Protein AF-A0A444U0P4-F1 (afdb_monomer)

Radius of gyration: 16.29 Å; Cα contacts (8 Å, |Δi|>4): 107; chains: 1; bounding box: 37×32×51 Å

Organism: Acipenser ruthenus (NCBI:txid7906)

Mean predicted aligned error: 4.59 Å

Nearest PDB structures (foldseek):
  6bk8-assembly1_U  TM=4.353E-01  e=1.413E+00  Saccharomyces cerevisiae S288C
  8i0t-assembly1_I  TM=3.710E-01  e=1.643E+00  Homo sapiens
  3mzk-assembly1_C  TM=4.034E-01  e=5.201E+00  Saccharomyces cerevisiae

Solvent-accessible surface area (backbone atoms only — not comparable to full-atom values): 8551 Å² total; per-residue (Å²): 133,83,76,55,80,61,60,57,47,41,52,53,51,35,58,53,52,71,73,46,58,78,94,45,42,51,64,52,50,47,57,50,45,73,75,41,58,76,92,46,37,48,59,40,53,34,63,52,36,70,87,48,57,69,73,57,38,41,54,37,54,36,57,45,40,72,75,44,56,78,89,47,34,46,58,40,56,31,62,58,34,68,89,47,57,66,70,59,37,43,50,38,59,30,59,56,37,68,86,48,58,69,69,58,42,44,50,38,61,28,60,62,32,62,91,49,58,69,68,57,40,53,49,43,55,50,59,60,36,61,90,50,56,70,67,58,47,51,50,45,55,54,52,51,59,52,72,77,79,121

Secondary structure (DSSP, 8-state):
----TTHHHHHHHHHHHHHS-GGGHHHHHHHHHHHS-HHHHHHHHHHHHTTS-HHHHHHHHHHHHHHS-HHHHHHHHHHTTTTS-HHHHHHHHHHHTTTS-HHHHHHHHHHTTTTS-HHHHHHHHHHHTTTS-HHHHHHHHHHHTGGGG-

Foldseek 3Di:
DPDDPLVVVLVVLLVVLVVDDLVCSLVSLLVVLVVDDLVNNLVSLLVSCVPPDLVSNLVNLLSNLVVDDLVCSLVSLLSSPVPPDLVSNLVSLLVSCVPPDLVSNLVSLLVSCLPPDLVSSLVSLCSSCVVPDPVSSVVSNVVSVVSVPD

Structure (mmCIF, N/CA/C/O backbone):
data_AF-A0A444U0P4-F1
#
_entry.id   AF-A0A444U0P4-F1
#
loop_
_atom_site.group_PDB
_atom_site.id
_atom_site.type_symbol
_atom_site.label_atom_id
_atom_site.label_alt_id
_atom_site.label_comp_id
_atom_site.label_asym_id
_atom_site.label_entity_id
_atom_site.label_seq_id
_atom_site.pdbx_PDB_ins_code
_atom_site.Cartn_x
_atom_site.Cartn_y
_atom_site.Cartn_z
_atom_site.occupancy
_atom_site.B_iso_or_equiv
_atom_site.auth_seq_id
_atom_site.auth_comp_id
_atom_site.auth_asym_id
_atom_site.auth_atom_id
_atom_site.pdbx_PDB_model_num
ATOM 1 N N . MET A 1 1 ? -1.335 15.562 29.363 1.00 46.28 1 MET A N 1
ATOM 2 C CA . MET A 1 1 ? -1.430 15.482 27.903 1.00 46.28 1 MET A CA 1
ATOM 3 C C . MET A 1 1 ? -2.881 15.171 27.650 1.00 46.28 1 MET A C 1
ATOM 5 O O . MET A 1 1 ? -3.372 14.235 28.263 1.00 46.28 1 MET A O 1
ATOM 9 N N . GLU A 1 2 ? -3.590 16.075 26.986 1.00 53.19 2 GLU A N 1
ATOM 10 C CA . GLU A 1 2 ? -4.846 15.706 26.333 1.00 53.19 2 GLU A CA 1
ATOM 11 C C . GLU A 1 2 ? -4.386 15.210 24.965 1.00 53.19 2 GLU A C 1
ATOM 13 O O . GLU A 1 2 ? -3.722 15.975 24.268 1.00 53.19 2 GLU A O 1
ATOM 18 N N . GLU A 1 3 ? -4.591 13.928 24.680 1.00 58.09 3 GLU A N 1
ATOM 19 C CA . GLU A 1 3 ? -4.457 13.394 23.320 1.00 58.09 3 GLU A CA 1
ATOM 20 C C . GLU A 1 3 ? -5.536 14.035 22.453 1.00 58.09 3 GLU A C 1
ATOM 22 O O . GLU A 1 3 ? -6.625 14.380 22.948 1.00 58.09 3 GLU A O 1
ATOM 27 N N . GLU A 1 4 ? -5.208 14.291 21.188 1.00 75.12 4 GLU A N 1
ATOM 28 C CA . GLU A 1 4 ? -6.181 14.895 20.288 1.00 75.12 4 GLU A CA 1
ATOM 29 C C . GLU A 1 4 ? -7.342 13.910 20.050 1.00 75.12 4 GLU A C 1
ATOM 31 O O . GLU A 1 4 ? -7.163 12.694 20.122 1.00 75.12 4 GLU A O 1
ATOM 36 N N . PRO A 1 5 ? -8.577 14.389 19.804 1.00 82.56 5 PRO A N 1
ATOM 37 C CA . PRO A 1 5 ? -9.734 13.504 19.649 1.00 82.56 5 PRO A CA 1
ATOM 38 C C . PRO A 1 5 ? -9.592 12.447 18.544 1.00 82.56 5 PRO A C 1
ATOM 40 O O . PRO A 1 5 ? -10.354 11.485 18.559 1.00 82.56 5 PRO A O 1
ATOM 43 N N . GLN A 1 6 ? -8.685 12.664 17.586 1.00 85.00 6 GLN A N 1
ATOM 44 C CA . GLN A 1 6 ? -8.384 11.765 16.473 1.00 85.00 6 GLN A CA 1
ATOM 45 C C . GLN A 1 6 ? -7.490 10.601 16.928 1.00 85.00 6 GLN A C 1
ATOM 47 O O . GLN A 1 6 ? -7.917 9.462 16.787 1.00 85.00 6 GLN A O 1
ATOM 52 N N . GLU A 1 7 ? -6.377 10.872 17.618 1.00 86.12 7 GLU A N 1
ATOM 53 C CA . GLU A 1 7 ? -5.487 9.841 18.194 1.00 86.12 7 GLU A CA 1
ATOM 54 C C . GLU A 1 7 ? -6.261 8.866 19.102 1.00 86.12 7 GLU A C 1
ATOM 56 O O . GLU A 1 7 ? -6.201 7.650 18.943 1.00 86.12 7 GLU A O 1
ATOM 61 N N . LEU A 1 8 ? -7.097 9.397 20.006 1.00 90.00 8 LEU A N 1
ATOM 62 C CA . LEU A 1 8 ? -7.943 8.571 20.882 1.00 90.00 8 LEU A CA 1
ATOM 63 C C . LEU A 1 8 ? -8.934 7.699 20.105 1.00 90.00 8 LEU A C 1
ATOM 65 O O . LEU A 1 8 ? -9.370 6.655 20.590 1.00 90.00 8 LEU A O 1
ATOM 69 N N . ARG A 1 9 ? -9.375 8.167 18.938 1.00 91.38 9 ARG A N 1
ATOM 70 C CA . ARG A 1 9 ? -10.310 7.433 18.094 1.00 91.38 9 ARG A CA 1
ATOM 71 C C . ARG A 1 9 ? -9.592 6.261 17.432 1.00 91.38 9 ARG A C 1
ATOM 73 O O . ARG A 1 9 ? -10.123 5.155 17.494 1.00 91.38 9 ARG A O 1
ATOM 80 N N . THR A 1 10 ? -8.412 6.503 16.864 1.00 92.94 10 THR A N 1
ATOM 81 C CA . THR A 1 10 ? -7.564 5.472 16.260 1.00 92.94 10 THR A CA 1
ATOM 82 C C . THR A 1 10 ? -7.185 4.406 17.283 1.00 92.94 10 THR A C 1
ATOM 84 O O . THR A 1 10 ? -7.459 3.226 17.061 1.00 92.94 10 THR A O 1
ATOM 87 N N . GLU A 1 11 ? -6.716 4.812 18.468 1.00 92.56 11 GLU A N 1
ATOM 88 C CA . GLU A 1 11 ? -6.356 3.882 19.545 1.00 92.56 11 GLU A CA 1
ATOM 89 C C . GLU A 1 11 ? -7.538 2.974 19.923 1.00 92.56 11 GLU A C 1
ATOM 91 O O . GLU A 1 11 ? -7.392 1.756 20.035 1.00 92.56 11 GLU A O 1
ATOM 96 N N . VAL A 1 12 ? -8.740 3.543 20.078 1.00 93.19 12 VAL A N 1
ATOM 97 C CA . VAL A 1 12 ? -9.942 2.763 20.414 1.00 93.19 12 VAL A CA 1
ATOM 98 C C . VAL A 1 12 ? -10.293 1.765 19.312 1.00 93.19 12 VAL A C 1
ATOM 100 O O . VAL A 1 12 ? -10.654 0.632 19.635 1.00 93.19 12 VAL A O 1
ATOM 103 N N . ILE A 1 13 ? -10.191 2.152 18.037 1.00 94.25 13 ILE A N 1
ATOM 104 C CA . ILE A 1 13 ? -10.421 1.233 16.917 1.00 94.25 13 ILE A CA 1
ATOM 105 C C . ILE A 1 13 ? -9.419 0.082 16.988 1.00 94.25 13 ILE A C 1
ATOM 107 O O . ILE A 1 13 ? -9.834 -1.076 17.016 1.00 94.25 13 ILE A O 1
ATOM 111 N N . CYS A 1 14 ? -8.123 0.376 17.080 1.00 93.38 14 CYS A N 1
ATOM 112 C CA . CYS A 1 14 ? -7.093 -0.657 17.038 1.00 93.38 14 CYS A CA 1
ATOM 113 C C . CYS A 1 14 ? -7.135 -1.581 18.263 1.00 93.38 14 CYS A C 1
ATOM 115 O O . CYS A 1 14 ? -6.928 -2.789 18.136 1.00 93.38 14 CYS A O 1
ATOM 117 N N . GLU A 1 15 ? -7.498 -1.075 19.444 1.00 93.44 15 GLU A N 1
ATOM 118 C CA . GLU A 1 15 ? -7.758 -1.926 20.609 1.00 93.44 15 GLU A CA 1
ATOM 119 C C . GLU A 1 15 ? -8.980 -2.835 20.406 1.00 93.44 15 GLU A C 1
ATOM 121 O O . GLU A 1 15 ? -8.928 -4.013 20.765 1.00 93.44 15 GLU A O 1
ATOM 126 N N . CYS A 1 16 ? -10.059 -2.348 19.783 1.00 91.44 16 CYS A N 1
ATOM 127 C CA . CYS A 1 16 ? -11.195 -3.198 19.419 1.00 91.44 16 CYS A CA 1
ATOM 128 C C . CYS A 1 16 ? -10.804 -4.271 18.389 1.00 91.44 16 CYS A C 1
ATOM 130 O O . CYS A 1 16 ? -11.165 -5.435 18.559 1.00 91.44 16 CYS A O 1
ATOM 132 N N . MET A 1 17 ? -10.003 -3.921 17.380 1.00 92.50 17 MET A N 1
ATOM 133 C CA . MET A 1 17 ? -9.508 -4.857 16.361 1.00 92.50 17 MET A CA 1
ATOM 134 C C . MET A 1 17 ? -8.697 -6.012 16.962 1.00 92.50 17 MET A C 1
ATOM 136 O O . MET A 1 17 ? -8.816 -7.163 16.530 1.00 92.50 17 MET A O 1
ATOM 140 N N . LYS A 1 18 ? -7.912 -5.743 18.013 1.00 89.44 18 LYS A N 1
ATOM 141 C CA . LYS A 1 18 ? -7.148 -6.778 18.728 1.00 89.44 18 LYS A CA 1
ATOM 142 C C . LYS A 1 18 ? -8.046 -7.826 19.391 1.00 89.44 18 LYS A C 1
ATOM 144 O O . LYS A 1 18 ? -7.615 -8.972 19.542 1.00 89.44 18 LYS A O 1
ATOM 149 N N . GLU A 1 19 ? -9.275 -7.477 19.769 1.00 91.56 19 GLU A N 1
ATOM 150 C CA . GLU A 1 19 ? -10.239 -8.420 20.350 1.00 91.56 19 GLU A CA 1
ATOM 151 C C . GLU A 1 19 ? -10.975 -9.264 19.295 1.00 91.56 19 GLU A C 1
ATOM 153 O O . GLU A 1 19 ? -11.478 -10.345 19.625 1.00 91.56 19 GLU A O 1
ATOM 158 N N . GLU A 1 20 ? -10.998 -8.823 18.034 1.00 93.19 20 GLU A N 1
ATOM 159 C CA . GLU A 1 20 ? -11.678 -9.533 16.951 1.00 93.19 20 GLU A CA 1
ATOM 160 C C . GLU A 1 20 ? -10.925 -10.806 16.513 1.00 93.19 20 GLU A C 1
ATOM 162 O O . GLU A 1 20 ? -9.684 -10.835 16.493 1.00 93.19 20 GLU A O 1
ATOM 167 N N . PRO A 1 21 ? -11.647 -11.885 16.136 1.00 93.25 21 PRO A N 1
ATOM 168 C CA . PRO A 1 21 ? -11.053 -13.065 15.516 1.00 93.25 21 PRO A CA 1
ATOM 169 C C . PRO A 1 21 ? -10.274 -12.696 14.255 1.00 93.25 21 PRO A C 1
ATOM 171 O O . PRO A 1 21 ? -10.761 -11.920 13.438 1.00 93.25 21 PRO A O 1
ATOM 174 N N . ARG A 1 22 ? -9.100 -13.310 14.056 1.00 89.75 22 ARG A N 1
ATOM 175 C CA . ARG A 1 22 ? -8.226 -13.017 12.908 1.00 89.75 22 ARG A CA 1
ATOM 176 C C . ARG A 1 22 ? -8.966 -13.112 11.572 1.00 89.75 22 ARG A C 1
ATOM 178 O O . ARG A 1 22 ? -8.745 -12.277 10.712 1.00 89.75 22 ARG A O 1
ATOM 185 N N . GLU A 1 23 ? -9.859 -14.089 11.423 1.00 90.69 23 GLU A N 1
ATOM 186 C CA . GLU A 1 23 ? -10.630 -14.315 10.195 1.00 90.69 23 GLU A CA 1
ATOM 187 C C . GLU A 1 23 ? -11.682 -13.233 9.897 1.00 90.69 23 GLU A C 1
ATOM 189 O O . GLU A 1 23 ? -12.260 -13.254 8.818 1.00 90.69 23 GLU A O 1
ATOM 194 N N . LEU A 1 24 ? -11.967 -12.338 10.848 1.00 93.00 24 LEU A N 1
ATOM 195 C CA . LEU A 1 24 ? -12.915 -11.231 10.686 1.00 93.00 24 LEU A CA 1
ATOM 196 C C . LEU A 1 24 ? -12.226 -9.868 10.599 1.00 93.00 24 LEU A C 1
ATOM 198 O O . LEU A 1 24 ? -12.885 -8.887 10.279 1.00 93.00 24 LEU A O 1
ATOM 202 N N . ARG A 1 25 ? -10.924 -9.779 10.896 1.00 92.19 25 ARG A N 1
ATOM 203 C CA . ARG A 1 25 ? -10.234 -8.485 11.002 1.00 92.19 25 ARG A CA 1
ATOM 204 C C . ARG A 1 25 ? -10.265 -7.701 9.696 1.00 92.19 25 ARG A C 1
ATOM 206 O O . ARG A 1 25 ? -10.499 -6.504 9.744 1.00 92.19 25 ARG A O 1
ATOM 213 N N . THR A 1 26 ? -10.098 -8.358 8.553 1.00 92.69 26 THR A N 1
ATOM 214 C CA . THR A 1 26 ? -10.175 -7.668 7.261 1.00 92.69 26 THR A CA 1
ATOM 215 C C . THR A 1 26 ? -11.558 -7.065 7.027 1.00 92.69 26 THR A C 1
ATOM 217 O O . THR A 1 26 ? -11.670 -5.854 6.878 1.00 92.69 26 THR A O 1
ATOM 220 N N . GLU A 1 27 ? -12.617 -7.877 7.132 1.00 92.88 27 GLU A N 1
ATOM 221 C CA . GLU A 1 27 ? -14.008 -7.426 6.958 1.00 92.88 27 GLU A CA 1
ATOM 222 C C . GLU A 1 27 ? -14.358 -6.283 7.926 1.00 92.88 27 GLU A C 1
ATOM 224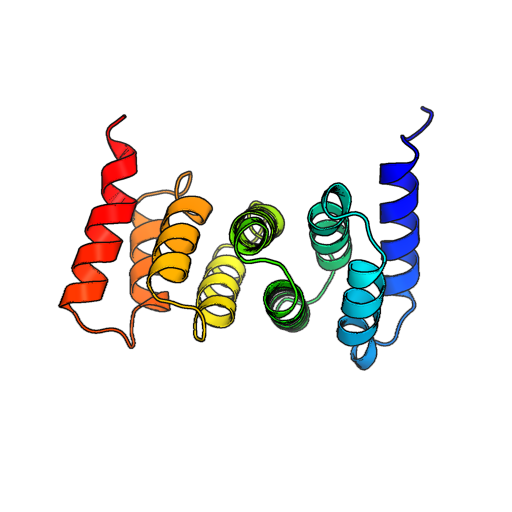 O O . GLU A 1 27 ? -14.892 -5.257 7.511 1.00 92.88 27 GLU A O 1
ATOM 229 N N . VAL A 1 28 ? -13.999 -6.419 9.208 1.00 93.06 28 VAL A N 1
ATOM 230 C CA . VAL A 1 28 ? -14.279 -5.392 10.223 1.00 93.06 28 VAL A CA 1
ATOM 231 C C . VAL A 1 28 ? -13.506 -4.104 9.946 1.00 93.06 28 VAL A C 1
ATOM 233 O O . VAL A 1 28 ? -14.080 -3.025 10.088 1.00 93.06 28 VAL A O 1
ATOM 236 N N . LEU A 1 29 ? -12.229 -4.177 9.555 1.00 93.12 29 LEU A N 1
ATOM 237 C CA . LEU A 1 29 ? -11.455 -2.967 9.289 1.00 93.12 29 LEU A CA 1
ATOM 238 C C . LEU A 1 29 ? -11.973 -2.240 8.048 1.00 93.12 29 LEU A C 1
ATOM 240 O O . LEU A 1 29 ? -12.131 -1.025 8.102 1.00 93.12 29 LEU A O 1
ATOM 244 N N . CYS A 1 30 ? -12.310 -2.960 6.976 1.00 91.88 30 CYS A N 1
ATOM 245 C CA . CYS A 1 30 ? -12.938 -2.370 5.793 1.00 91.88 30 CYS A CA 1
ATOM 246 C C . CYS A 1 30 ? -14.247 -1.644 6.154 1.00 91.88 30 CYS A C 1
ATOM 248 O O . CYS A 1 30 ? -14.427 -0.488 5.773 1.00 91.88 30 CYS A O 1
ATOM 250 N N . 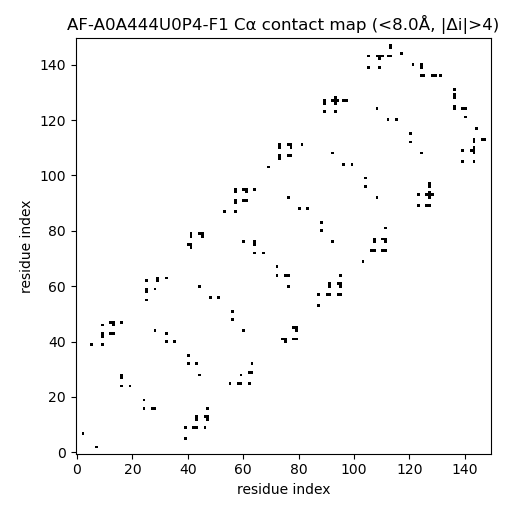GLU A 1 31 ? -15.122 -2.260 6.961 1.00 92.94 31 GLU A N 1
ATOM 251 C CA . GLU A 1 31 ? -16.353 -1.608 7.437 1.00 92.94 31 GLU A CA 1
ATOM 252 C C . GLU A 1 31 ? -16.071 -0.351 8.277 1.00 92.94 31 GLU A C 1
ATOM 254 O O . GLU A 1 31 ? -16.757 0.663 8.132 1.00 92.94 31 GLU A O 1
ATOM 259 N N . VAL A 1 32 ? -15.066 -0.391 9.158 1.00 92.19 32 VAL A N 1
ATOM 260 C CA . VAL A 1 32 ? -14.661 0.783 9.946 1.00 92.19 32 VAL A CA 1
ATOM 261 C C . VAL A 1 32 ? -14.194 1.906 9.023 1.00 92.19 32 VAL A C 1
ATOM 263 O O . VAL A 1 32 ? -14.643 3.043 9.164 1.00 92.19 32 VAL A O 1
ATOM 266 N N . MET A 1 33 ? -13.347 1.583 8.049 1.00 91.50 33 MET A N 1
ATOM 267 C CA . MET A 1 33 ? -12.775 2.538 7.104 1.00 91.50 33 MET A CA 1
ATOM 268 C C . MET A 1 33 ? -13.848 3.246 6.274 1.00 91.50 33 MET A C 1
ATOM 270 O O . MET A 1 33 ? -13.757 4.458 6.077 1.00 91.50 33 MET A O 1
ATOM 274 N N . GLU A 1 34 ? -14.911 2.553 5.855 1.00 90.62 34 GLU A N 1
ATOM 275 C CA . GLU A 1 34 ? -16.041 3.179 5.153 1.00 90.62 34 GLU A CA 1
ATOM 276 C C . GLU A 1 34 ? -16.688 4.323 5.955 1.00 90.62 34 GLU A C 1
ATOM 278 O O . GLU A 1 34 ? -17.073 5.347 5.377 1.00 90.62 34 GLU A O 1
ATOM 283 N N . GLU A 1 35 ? -16.766 4.182 7.280 1.00 91.06 35 GLU A N 1
ATOM 284 C CA . GLU A 1 35 ? -17.340 5.175 8.194 1.00 91.06 35 GLU A CA 1
ATOM 285 C C . GLU A 1 35 ? -16.315 6.237 8.648 1.00 91.06 35 GLU A C 1
ATOM 287 O O . GLU A 1 35 ? -16.700 7.298 9.163 1.00 91.06 35 GLU A O 1
ATOM 292 N N . GLU A 1 36 ? -15.016 5.994 8.438 1.00 90.62 36 GLU A N 1
ATOM 293 C CA . GLU A 1 36 ? -13.956 6.941 8.773 1.00 90.62 36 GLU A CA 1
ATOM 294 C C . GLU A 1 36 ? -13.875 8.126 7.805 1.00 90.62 36 GLU A C 1
ATOM 296 O O . GLU A 1 36 ? -13.972 7.959 6.581 1.00 90.62 36 GLU A O 1
ATOM 301 N N . PRO A 1 37 ? -13.615 9.345 8.324 1.00 89.44 37 PRO A N 1
ATOM 302 C CA . PRO A 1 37 ? -13.139 10.449 7.505 1.00 89.44 37 PRO A CA 1
ATOM 303 C C . PRO A 1 37 ? -11.876 10.040 6.747 1.00 89.44 37 PRO A C 1
ATOM 305 O O . PRO A 1 37 ? -10.969 9.468 7.339 1.00 89.44 37 PRO A O 1
ATOM 308 N N . GLN A 1 38 ? -11.786 10.407 5.467 1.00 88.19 38 GLN A N 1
ATOM 309 C CA . GLN A 1 38 ? -10.627 10.090 4.618 1.00 88.19 38 GLN A CA 1
ATOM 310 C C . GLN A 1 38 ? -9.286 10.487 5.253 1.00 88.19 38 GLN A C 1
ATOM 312 O O . GLN A 1 38 ? -8.327 9.740 5.150 1.00 88.19 38 GLN A O 1
ATOM 317 N N . GLU A 1 39 ? -9.243 11.612 5.971 1.00 87.38 39 GLU A N 1
ATOM 318 C CA . GLU A 1 39 ? -8.039 12.101 6.663 1.00 87.38 39 GLU A CA 1
ATOM 319 C C . GLU A 1 39 ? -7.544 11.204 7.813 1.00 87.38 39 GLU A C 1
ATOM 321 O O . GLU A 1 39 ? -6.425 11.396 8.263 1.00 87.38 39 GLU A O 1
ATOM 326 N N . LEU A 1 40 ? -8.359 10.262 8.305 1.00 89.62 40 LEU A N 1
ATOM 327 C CA . LEU A 1 40 ? -7.986 9.315 9.369 1.00 89.62 40 LEU A CA 1
ATOM 328 C C . LEU A 1 40 ? -7.754 7.899 8.853 1.00 89.62 40 LEU A C 1
ATOM 330 O O . LEU A 1 40 ? -7.254 7.054 9.585 1.00 89.62 40 LEU A O 1
ATOM 334 N N . ARG A 1 41 ? -8.159 7.616 7.616 1.00 91.25 41 ARG A N 1
ATOM 335 C CA . ARG A 1 41 ? -8.162 6.263 7.061 1.00 91.25 41 ARG A CA 1
ATOM 336 C C . ARG A 1 41 ? -6.762 5.662 7.038 1.00 91.25 41 ARG A C 1
ATOM 338 O O . ARG A 1 41 ? -6.574 4.557 7.539 1.00 91.25 41 ARG A O 1
ATOM 345 N N . THR A 1 42 ? -5.785 6.405 6.526 1.00 91.88 42 THR A N 1
ATOM 346 C CA . THR A 1 42 ? -4.393 5.947 6.484 1.00 91.88 42 THR A CA 1
ATOM 347 C C . THR A 1 42 ? -3.853 5.682 7.887 1.00 91.88 42 THR A C 1
ATOM 349 O O . THR A 1 42 ? -3.403 4.576 8.157 1.00 91.88 42 THR A O 1
ATOM 352 N N . GLU A 1 43 ? -4.001 6.636 8.811 1.00 92.38 43 GLU A N 1
ATOM 353 C CA . GLU A 1 43 ? -3.559 6.497 10.208 1.00 92.38 43 GLU A CA 1
ATOM 354 C C . GLU A 1 43 ? -4.175 5.259 10.882 1.00 92.38 43 GLU A C 1
ATOM 356 O O . GLU A 1 43 ? -3.459 4.432 11.444 1.00 92.38 43 GLU A O 1
ATOM 361 N N . VAL A 1 44 ? -5.494 5.074 10.748 1.00 93.81 44 VAL A N 1
ATOM 362 C CA . VAL A 1 44 ? -6.210 3.914 11.297 1.00 93.81 44 VAL A CA 1
ATOM 363 C C . VAL A 1 44 ? -5.709 2.605 10.703 1.00 93.81 44 VAL A C 1
ATOM 365 O O . VAL A 1 44 ? -5.470 1.655 11.448 1.00 93.81 44 VAL A O 1
ATOM 368 N N . LEU A 1 45 ? -5.533 2.535 9.383 1.00 94.44 45 LEU A N 1
ATOM 369 C CA . LEU A 1 45 ? -5.022 1.334 8.734 1.00 94.44 45 LEU A CA 1
ATOM 370 C C . LEU A 1 45 ? -3.611 1.002 9.229 1.00 94.44 45 LEU A C 1
ATOM 372 O O . LEU A 1 45 ? -3.364 -0.127 9.651 1.00 94.44 45 LEU A O 1
ATOM 376 N N . CYS A 1 46 ? -2.694 1.968 9.195 1.00 92.19 46 CYS A N 1
ATOM 377 C CA . CYS A 1 46 ? -1.295 1.709 9.506 1.00 92.19 46 CYS A CA 1
ATOM 378 C C . CYS A 1 46 ? -1.115 1.319 10.982 1.00 92.19 46 CYS A C 1
ATOM 380 O O . CYS A 1 46 ? -0.464 0.312 11.268 1.00 92.19 46 CYS A O 1
ATOM 382 N N . GLU A 1 47 ? -1.756 2.036 11.914 1.00 93.56 47 GLU A N 1
ATOM 383 C CA . GLU A 1 47 ? -1.667 1.725 13.348 1.00 93.56 47 GLU A CA 1
ATOM 384 C C . GLU A 1 47 ? -2.293 0.371 13.695 1.00 93.56 47 GLU A C 1
ATOM 386 O O . GLU A 1 47 ? -1.741 -0.402 14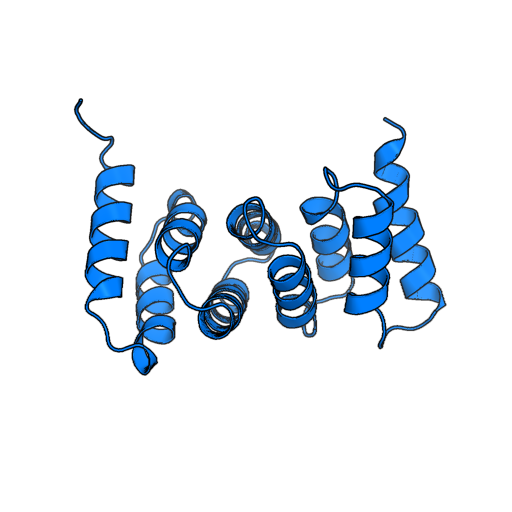.482 1.00 93.56 47 GLU A O 1
ATOM 391 N N . CYS A 1 48 ? -3.442 0.037 13.103 1.00 93.12 48 CYS A N 1
ATOM 392 C CA . CYS A 1 48 ? -4.109 -1.222 13.417 1.00 93.12 48 CYS A CA 1
ATOM 393 C C . CYS A 1 48 ? -3.365 -2.440 12.849 1.00 93.12 48 CYS A C 1
ATOM 395 O O . CYS A 1 48 ? -3.536 -3.543 13.375 1.00 93.12 48 CYS A O 1
ATOM 397 N N . MET A 1 49 ? -2.535 -2.254 11.816 1.00 91.94 49 MET A N 1
ATOM 398 C CA . MET A 1 49 ? -1.773 -3.330 11.180 1.00 91.94 49 MET A CA 1
ATOM 399 C C . MET A 1 49 ? -0.340 -3.494 11.708 1.00 91.94 49 MET A C 1
ATOM 401 O O . MET A 1 49 ? 0.260 -4.534 11.438 1.00 91.94 49 MET A O 1
ATOM 405 N N . GLU A 1 50 ? 0.204 -2.547 12.480 1.00 88.62 50 GLU A N 1
ATOM 406 C CA . GLU A 1 50 ? 1.604 -2.564 12.958 1.00 88.62 50 GLU A CA 1
ATOM 407 C C . GLU A 1 50 ? 1.984 -3.881 13.672 1.00 88.62 50 GLU A C 1
ATOM 409 O O . GLU A 1 50 ? 3.036 -4.469 13.418 1.00 88.62 50 GLU A O 1
ATOM 414 N N . GLU A 1 51 ? 1.095 -4.401 14.522 1.00 87.25 51 GLU A N 1
ATOM 415 C CA . GLU A 1 51 ? 1.329 -5.610 15.332 1.00 87.25 51 GLU A CA 1
ATOM 416 C C . GLU A 1 51 ? 0.756 -6.896 14.699 1.00 87.25 51 GLU A C 1
ATOM 418 O O . GLU A 1 51 ? 0.785 -7.975 15.307 1.00 87.25 51 GLU A O 1
ATOM 423 N N . GLU A 1 52 ? 0.222 -6.812 13.478 1.00 90.62 52 GLU A N 1
ATOM 424 C CA . GLU A 1 52 ? -0.407 -7.944 12.802 1.00 90.62 52 GLU A CA 1
ATOM 425 C C . GLU A 1 52 ? 0.596 -8.803 12.008 1.00 90.62 52 GLU A C 1
ATOM 427 O O . GLU A 1 52 ? 1.647 -8.333 11.565 1.00 90.62 52 GLU A O 1
ATOM 432 N N . PRO A 1 53 ? 0.312 -10.102 11.793 1.00 91.06 53 PRO A N 1
ATOM 433 C CA . PRO A 1 53 ? 1.171 -10.959 10.979 1.00 91.06 53 PRO A CA 1
ATOM 434 C C . PRO A 1 53 ? 1.247 -10.483 9.523 1.00 91.06 53 PRO A C 1
ATOM 436 O O . PRO A 1 53 ? 0.217 -10.153 8.947 1.00 91.06 53 PRO A O 1
ATOM 439 N N . GLN A 1 54 ? 2.431 -10.590 8.909 1.00 92.19 54 GLN A N 1
ATOM 440 C CA . GLN A 1 54 ? 2.719 -10.221 7.510 1.00 92.19 54 GLN A CA 1
ATOM 441 C C . GLN A 1 54 ? 1.598 -10.594 6.521 1.00 92.19 54 GLN A C 1
ATOM 443 O O . GLN A 1 54 ? 1.073 -9.719 5.850 1.00 92.19 54 GLN A O 1
ATOM 448 N N . GLU A 1 55 ? 1.161 -11.861 6.505 1.00 91.12 55 GLU A N 1
ATOM 449 C CA . GLU A 1 55 ? 0.077 -12.327 5.619 1.00 91.12 55 GLU A CA 1
ATOM 450 C C . GLU A 1 55 ? -1.229 -11.536 5.792 1.00 91.12 55 GLU A C 1
ATOM 452 O O . GLU A 1 55 ? -1.882 -11.213 4.810 1.00 91.12 55 GLU A O 1
ATOM 457 N N . LEU A 1 56 ? -1.617 -11.229 7.038 1.00 92.06 56 LEU A N 1
ATOM 458 C CA . LEU A 1 56 ? -2.839 -10.461 7.289 1.00 92.06 56 LEU A CA 1
ATOM 459 C C . LEU A 1 56 ? -2.652 -8.999 6.883 1.00 92.06 56 LEU A C 1
ATOM 461 O O . LEU A 1 56 ? -3.576 -8.381 6.379 1.00 92.06 56 LEU A O 1
ATOM 465 N N . ARG A 1 57 ? -1.458 -8.444 7.098 1.00 93.31 57 ARG A N 1
ATOM 466 C CA . ARG A 1 57 ? -1.137 -7.073 6.700 1.00 93.31 57 ARG A CA 1
ATOM 467 C C . ARG A 1 57 ? -1.282 -6.876 5.209 1.00 93.31 57 ARG A C 1
ATOM 469 O O . ARG A 1 57 ? -1.969 -5.947 4.806 1.00 93.31 57 ARG A O 1
ATOM 476 N N . THR A 1 58 ? -0.693 -7.767 4.420 1.00 93.75 58 THR A N 1
ATOM 477 C CA . THR A 1 58 ? -0.811 -7.708 2.966 1.00 93.75 58 THR A CA 1
ATOM 478 C C . THR A 1 58 ? -2.264 -7.827 2.524 1.00 93.75 58 THR A C 1
ATOM 480 O O . THR A 1 58 ? -2.737 -6.961 1.795 1.00 93.75 58 THR A O 1
ATOM 483 N N . GLU A 1 59 ? -2.996 -8.825 3.031 1.00 93.75 59 GLU A N 1
ATOM 484 C CA . GLU A 1 59 ? -4.414 -9.028 2.703 1.00 93.75 59 GLU A CA 1
ATOM 485 C C . GLU A 1 59 ? -5.255 -7.778 3.003 1.00 93.75 59 GLU A C 1
ATOM 487 O O . GLU A 1 59 ? -5.967 -7.284 2.133 1.00 93.75 59 GLU A O 1
ATOM 492 N N . VAL A 1 60 ? -5.124 -7.222 4.210 1.00 93.31 60 VAL A N 1
ATOM 493 C CA . VAL A 1 60 ? -5.918 -6.068 4.647 1.00 93.31 60 VAL A CA 1
ATOM 494 C C . VAL A 1 60 ? -5.552 -4.797 3.888 1.00 93.31 60 VAL A C 1
ATOM 496 O O . VAL A 1 60 ? -6.449 -4.068 3.474 1.00 93.31 60 VAL A O 1
ATOM 499 N N . ILE A 1 61 ? -4.260 -4.516 3.692 1.00 93.19 61 ILE A N 1
ATOM 500 C CA . ILE A 1 61 ? -3.827 -3.316 2.965 1.00 93.19 61 ILE A CA 1
ATOM 501 C C . ILE A 1 61 ? -4.345 -3.365 1.523 1.00 93.19 61 ILE A C 1
ATOM 503 O O . ILE A 1 61 ? -4.907 -2.375 1.056 1.00 93.19 61 ILE A O 1
ATOM 507 N N . CYS A 1 62 ? -4.224 -4.509 0.840 1.00 92.44 62 CYS A N 1
ATOM 508 C CA . CYS A 1 62 ? -4.717 -4.635 -0.529 1.00 92.44 62 CYS A CA 1
ATOM 509 C C . CYS A 1 62 ? -6.246 -4.502 -0.606 1.00 92.44 62 CYS A C 1
ATOM 511 O O . CYS A 1 62 ? -6.742 -3.759 -1.451 1.00 92.44 62 CYS A O 1
ATOM 513 N N . GLU A 1 63 ? -6.998 -5.155 0.287 1.00 92.81 63 GLU A N 1
ATOM 514 C CA . GLU A 1 63 ? -8.468 -5.094 0.268 1.00 92.81 63 GLU A CA 1
ATOM 515 C C . GLU A 1 63 ? -8.990 -3.682 0.579 1.00 92.81 63 GLU A C 1
ATOM 517 O O . GLU A 1 63 ? -9.898 -3.188 -0.086 1.00 92.81 63 GLU A O 1
ATOM 522 N N . VAL A 1 64 ? -8.369 -2.974 1.526 1.00 89.88 64 VAL A N 1
ATOM 523 C CA . VAL A 1 64 ? -8.720 -1.579 1.826 1.00 89.88 64 VAL A CA 1
ATOM 524 C C . VAL A 1 64 ? -8.396 -0.656 0.649 1.00 89.88 64 VAL A C 1
ATOM 526 O O . VAL A 1 64 ? -9.215 0.187 0.286 1.00 89.88 64 VAL A O 1
ATOM 529 N N . MET A 1 65 ? -7.234 -0.819 0.011 1.00 89.88 65 MET A N 1
ATOM 530 C CA . MET A 1 65 ? -6.867 -0.031 -1.169 1.00 89.88 65 MET A CA 1
ATOM 531 C C . MET A 1 65 ? -7.862 -0.183 -2.323 1.00 89.88 65 MET A C 1
ATOM 533 O O . MET A 1 65 ? -8.134 0.795 -3.024 1.00 89.88 65 MET A O 1
ATOM 537 N N . GLU A 1 66 ? -8.405 -1.385 -2.539 1.00 87.94 66 GLU A N 1
ATOM 538 C CA . GLU A 1 66 ? -9.395 -1.631 -3.592 1.00 87.94 66 GLU A CA 1
ATOM 539 C C . GLU A 1 66 ? -10.674 -0.796 -3.405 1.00 87.94 66 GLU A C 1
ATOM 541 O O . GLU A 1 66 ? -11.285 -0.379 -4.394 1.00 87.94 66 GLU A O 1
ATOM 546 N N . GLU A 1 67 ? -11.033 -0.467 -2.166 1.00 86.56 67 GLU A N 1
ATOM 547 C CA . GLU A 1 67 ? -12.199 0.363 -1.840 1.00 86.56 67 GLU A CA 1
ATOM 548 C C . GLU A 1 67 ? -11.871 1.870 -1.787 1.00 86.56 67 GLU A C 1
ATOM 550 O O . GLU A 1 67 ? -12.765 2.719 -1.899 1.00 86.56 67 GLU A O 1
ATOM 555 N N . GLU A 1 68 ? -10.588 2.238 -1.691 1.00 86.75 68 GLU A N 1
ATOM 556 C CA . GLU A 1 68 ? -10.160 3.637 -1.686 1.00 86.75 68 GLU A CA 1
ATOM 557 C C . GLU A 1 68 ? -10.170 4.280 -3.089 1.00 86.75 68 GLU A C 1
ATOM 559 O O . GLU A 1 68 ? -9.880 3.630 -4.105 1.00 86.75 68 GLU A O 1
ATOM 564 N N . PRO A 1 69 ? -10.447 5.597 -3.187 1.00 86.69 69 PRO A N 1
ATOM 565 C CA . PRO A 1 69 ? -10.232 6.361 -4.407 1.00 86.69 69 PRO A CA 1
ATOM 566 C C . PRO A 1 69 ? -8.772 6.295 -4.858 1.00 86.69 69 PRO A C 1
ATOM 568 O O . PRO A 1 69 ? -7.861 6.357 -4.039 1.00 86.69 69 PRO A O 1
ATOM 571 N N . GLN A 1 70 ? -8.551 6.298 -6.174 1.00 85.50 70 GLN A N 1
ATOM 572 C CA . GLN A 1 70 ? -7.210 6.272 -6.769 1.00 85.50 70 GLN A CA 1
ATOM 573 C C . GLN A 1 70 ? -6.250 7.316 -6.166 1.00 85.50 70 GLN A C 1
ATOM 575 O O . GLN A 1 70 ? -5.085 7.007 -5.956 1.00 85.50 70 GLN A O 1
ATOM 580 N N . GLU A 1 71 ? -6.744 8.521 -5.858 1.00 82.00 71 GLU A N 1
ATOM 581 C CA . GLU A 1 71 ? -5.950 9.618 -5.277 1.00 82.00 71 GLU A CA 1
ATOM 582 C C . GLU A 1 71 ? -5.416 9.316 -3.863 1.00 82.00 71 GLU A C 1
ATOM 584 O O . GLU A 1 71 ? -4.440 9.935 -3.462 1.00 82.00 71 GLU A O 1
ATOM 589 N N . LEU A 1 72 ? -6.032 8.384 -3.122 1.00 86.69 72 LEU A N 1
ATOM 590 C CA . LEU A 1 72 ? -5.612 7.992 -1.768 1.00 86.69 72 LEU A CA 1
ATOM 591 C C . LEU A 1 72 ? -4.824 6.680 -1.741 1.00 86.69 72 LEU A C 1
ATOM 593 O O . LEU A 1 72 ? -4.098 6.427 -0.788 1.00 86.69 72 LEU A O 1
ATOM 597 N N . ARG A 1 73 ? -4.933 5.843 -2.780 1.00 90.75 73 ARG A N 1
ATOM 598 C CA . ARG A 1 73 ? -4.262 4.532 -2.826 1.00 90.75 73 ARG A CA 1
ATOM 599 C C . ARG A 1 73 ? -2.750 4.645 -2.655 1.00 90.75 73 ARG A C 1
ATOM 601 O O . ARG A 1 73 ? -2.172 3.860 -1.912 1.00 90.75 73 ARG A O 1
ATOM 608 N N . THR A 1 74 ? -2.122 5.618 -3.317 1.00 90.81 74 THR A N 1
ATOM 609 C CA . THR A 1 74 ? -0.674 5.831 -3.201 1.00 90.81 74 THR A CA 1
ATOM 610 C C . THR A 1 74 ? -0.278 6.260 -1.792 1.00 90.81 74 THR A C 1
ATOM 612 O O . THR A 1 74 ? 0.629 5.667 -1.222 1.00 90.81 74 THR A O 1
ATOM 615 N N . GLU A 1 75 ? -0.991 7.227 -1.209 1.00 90.06 75 GLU A N 1
ATOM 616 C CA . GLU A 1 75 ? -0.755 7.707 0.160 1.00 90.06 75 GLU A CA 1
ATOM 617 C C . GLU A 1 75 ? -0.879 6.560 1.170 1.00 90.06 75 GLU A C 1
ATOM 619 O O . GLU A 1 75 ? 0.066 6.278 1.901 1.00 90.06 75 GLU A O 1
ATOM 624 N N . VAL A 1 76 ? -1.991 5.822 1.119 1.00 90.56 76 VAL A N 1
ATOM 625 C CA . VAL A 1 76 ? -2.251 4.671 1.993 1.00 90.56 76 VAL A CA 1
ATOM 626 C C . VAL A 1 76 ? -1.138 3.628 1.892 1.00 90.56 76 VAL A C 1
ATOM 628 O O . VAL A 1 76 ? -0.624 3.164 2.911 1.00 90.56 76 VAL A O 1
ATOM 631 N N . LEU A 1 77 ? -0.745 3.260 0.669 1.00 91.94 77 LEU A N 1
ATOM 632 C CA . LEU A 1 77 ? 0.255 2.219 0.475 1.00 91.94 77 LEU A CA 1
ATOM 633 C C . LEU A 1 77 ? 1.659 2.669 0.867 1.00 91.94 77 LEU A C 1
ATOM 635 O O . LEU A 1 77 ? 2.409 1.875 1.426 1.00 91.94 77 LEU A O 1
ATOM 639 N N . CYS A 1 78 ? 2.043 3.909 0.573 1.00 89.88 78 CYS A N 1
ATOM 640 C CA . CYS A 1 78 ? 3.376 4.385 0.917 1.00 89.88 78 CYS A CA 1
ATOM 641 C C . CYS A 1 78 ? 3.517 4.588 2.430 1.00 89.88 78 CYS A C 1
ATOM 643 O O . CYS A 1 78 ? 4.509 4.132 3.000 1.00 89.88 78 CYS A O 1
ATOM 645 N N . GLU A 1 79 ? 2.529 5.206 3.084 1.00 91.12 79 GLU A N 1
ATOM 646 C CA . GLU A 1 79 ? 2.588 5.495 4.522 1.00 91.12 79 GLU A CA 1
ATOM 647 C C . GLU A 1 79 ? 2.555 4.217 5.367 1.00 91.12 79 GLU A C 1
ATOM 649 O O . GLU A 1 79 ? 3.407 4.035 6.236 1.00 91.12 79 GLU A O 1
ATOM 654 N N . CYS A 1 80 ? 1.665 3.261 5.072 1.00 90.44 80 CYS A N 1
ATOM 655 C CA . CYS A 1 80 ? 1.586 2.022 5.863 1.00 90.44 80 CYS A CA 1
ATOM 656 C C . CYS A 1 80 ? 2.787 1.089 5.695 1.00 90.44 80 CYS A C 1
ATOM 658 O O . CYS A 1 80 ? 2.909 0.099 6.422 1.00 90.44 80 CYS A O 1
ATOM 660 N N . MET A 1 81 ? 3.664 1.392 4.739 1.00 89.75 81 MET A N 1
ATOM 661 C CA . MET A 1 81 ? 4.824 0.583 4.405 1.00 89.75 81 MET A CA 1
ATOM 662 C C . MET A 1 81 ? 6.146 1.285 4.724 1.00 89.75 81 MET A C 1
ATOM 664 O O . MET A 1 81 ? 7.189 0.648 4.602 1.00 89.75 81 MET A O 1
ATOM 668 N N . GLU A 1 82 ? 6.140 2.557 5.136 1.00 86.75 82 GLU A N 1
ATOM 669 C CA . GLU A 1 82 ? 7.358 3.350 5.358 1.00 86.75 82 GLU A CA 1
ATOM 670 C C . GLU A 1 82 ? 8.290 2.703 6.398 1.00 86.75 82 GLU A C 1
ATOM 672 O O . GLU A 1 82 ? 9.485 2.528 6.147 1.00 86.75 82 GLU A O 1
ATOM 677 N N . GLU A 1 83 ? 7.732 2.261 7.526 1.00 85.62 83 GLU A N 1
ATOM 678 C CA . GLU A 1 83 ? 8.480 1.676 8.650 1.00 85.62 83 GLU A CA 1
ATOM 679 C C . GLU A 1 83 ? 8.620 0.143 8.562 1.00 85.62 83 GLU A C 1
ATOM 681 O O . GLU A 1 83 ? 9.157 -0.506 9.467 1.00 85.62 83 GLU A O 1
ATOM 686 N N . GLU A 1 84 ? 8.180 -0.462 7.455 1.00 88.56 84 GLU A N 1
ATOM 687 C CA . GLU A 1 84 ? 8.139 -1.914 7.320 1.00 88.56 84 GLU A CA 1
ATOM 688 C C . GLU A 1 84 ? 9.431 -2.561 6.825 1.00 88.56 84 GLU A C 1
ATOM 690 O O . GLU A 1 84 ? 10.198 -1.972 6.054 1.00 88.56 84 GLU A O 1
ATOM 695 N N . PRO A 1 85 ? 9.686 -3.832 7.204 1.00 89.12 85 PRO A N 1
ATOM 696 C CA . PRO A 1 85 ? 10.775 -4.599 6.633 1.00 89.12 85 PRO A CA 1
ATOM 697 C C . PRO A 1 85 ? 10.663 -4.667 5.111 1.00 89.12 85 PRO A C 1
ATOM 699 O O . PRO A 1 85 ? 9.589 -4.904 4.560 1.00 89.12 85 PRO A O 1
ATOM 702 N N . GLN A 1 86 ? 11.812 -4.571 4.442 1.00 88.31 86 GLN A N 1
ATOM 703 C CA . GLN A 1 86 ? 11.916 -4.618 2.982 1.00 88.31 86 GLN A CA 1
ATOM 704 C C . GLN A 1 86 ? 11.122 -5.775 2.349 1.00 88.31 86 GLN A C 1
ATOM 706 O O . GLN A 1 86 ? 10.479 -5.573 1.329 1.00 88.31 86 GLN A O 1
ATOM 711 N N . GLU A 1 87 ? 11.161 -6.977 2.935 1.00 89.62 87 GLU A N 1
ATOM 712 C CA . GLU A 1 87 ? 10.459 -8.151 2.393 1.00 89.62 87 GLU A CA 1
ATOM 713 C C . GLU A 1 87 ? 8.937 -7.944 2.342 1.00 89.62 87 GLU A C 1
ATOM 715 O O . GLU A 1 87 ? 8.332 -8.181 1.300 1.00 89.62 87 GLU A O 1
ATOM 720 N N . LEU A 1 88 ? 8.342 -7.422 3.421 1.00 90.56 88 LEU A N 1
ATOM 721 C CA . LEU A 1 88 ? 6.915 -7.095 3.462 1.00 90.56 88 LEU A CA 1
ATOM 722 C C . LEU A 1 88 ? 6.599 -5.916 2.526 1.00 90.56 88 LEU A C 1
ATOM 724 O O . LEU A 1 88 ? 5.599 -5.958 1.818 1.00 90.56 88 LEU A O 1
ATOM 728 N N . ARG A 1 89 ? 7.484 -4.909 2.440 1.00 90.94 89 ARG A N 1
ATOM 729 C CA . ARG A 1 89 ? 7.362 -3.799 1.474 1.00 90.94 89 ARG A CA 1
ATOM 730 C C . ARG A 1 89 ? 7.244 -4.265 0.039 1.00 90.94 89 ARG A C 1
ATOM 732 O O . ARG A 1 89 ? 6.318 -3.854 -0.656 1.00 90.94 89 ARG A O 1
ATOM 739 N N . THR A 1 90 ? 8.159 -5.123 -0.392 1.00 91.81 90 THR A N 1
ATOM 740 C CA . THR A 1 90 ? 8.129 -5.675 -1.744 1.00 91.81 90 THR A CA 1
ATOM 741 C C . THR A 1 90 ? 6.868 -6.498 -1.974 1.00 91.81 90 THR A C 1
ATOM 743 O O . THR A 1 90 ? 6.204 -6.300 -2.986 1.00 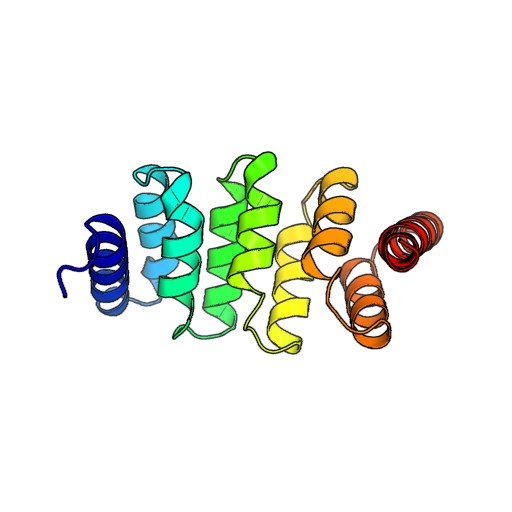91.81 90 THR A O 1
ATOM 746 N N . GLU A 1 91 ? 6.518 -7.389 -1.040 1.00 93.25 91 GLU A N 1
ATOM 747 C CA . GLU A 1 91 ? 5.349 -8.263 -1.179 1.00 93.25 91 GLU A CA 1
ATOM 74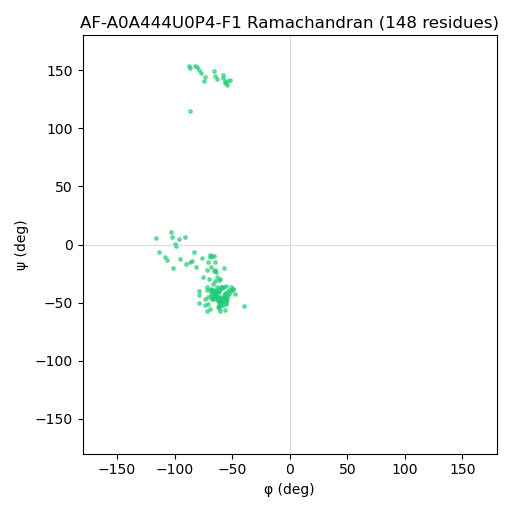8 C C . GLU A 1 91 ? 4.058 -7.455 -1.345 1.00 93.25 91 GLU A C 1
ATOM 750 O O . GLU A 1 91 ? 3.357 -7.637 -2.337 1.00 93.25 91 GLU A O 1
ATOM 755 N N . VAL A 1 92 ? 3.799 -6.495 -0.453 1.00 93.38 92 VAL A N 1
ATOM 756 C CA . VAL A 1 92 ? 2.603 -5.641 -0.509 1.00 93.38 92 VAL A CA 1
ATOM 757 C C . VAL A 1 92 ? 2.571 -4.798 -1.781 1.00 93.38 92 VAL A C 1
ATOM 759 O O . VAL A 1 92 ? 1.554 -4.775 -2.473 1.00 93.38 92 VAL A O 1
ATOM 762 N N . LEU A 1 93 ? 3.680 -4.137 -2.140 1.00 92.56 93 LEU A N 1
ATOM 763 C CA . LEU A 1 93 ? 3.748 -3.333 -3.366 1.00 92.56 93 LEU A CA 1
ATOM 764 C C . LEU A 1 93 ? 3.490 -4.172 -4.619 1.00 92.56 93 LEU A C 1
ATOM 766 O O . LEU A 1 93 ? 2.892 -3.682 -5.573 1.00 92.56 93 LEU A O 1
ATOM 770 N N . CYS A 1 94 ? 3.959 -5.417 -4.655 1.00 91.50 94 CYS A N 1
ATOM 771 C CA . CYS A 1 94 ? 3.761 -6.274 -5.814 1.00 91.50 94 CYS A CA 1
ATOM 772 C C . CYS A 1 94 ? 2.351 -6.875 -5.852 1.00 91.50 94 CYS A C 1
ATOM 774 O O . CYS A 1 94 ? 1.772 -6.953 -6.937 1.00 91.50 94 CYS A O 1
ATOM 776 N N . GLU A 1 95 ? 1.805 -7.281 -4.704 1.00 93.38 95 GLU A N 1
ATOM 777 C CA . GLU A 1 95 ? 0.493 -7.923 -4.603 1.00 93.38 95 GLU A CA 1
ATOM 778 C C . GLU A 1 95 ? -0.644 -6.921 -4.816 1.00 93.38 95 GLU A C 1
ATOM 780 O O . GLU A 1 95 ? -1.459 -7.118 -5.719 1.00 93.38 95 GLU A O 1
ATOM 785 N N . CYS A 1 96 ? -0.652 -5.793 -4.097 1.00 91.38 96 CYS A N 1
ATOM 786 C CA . CYS A 1 96 ? -1.744 -4.819 -4.197 1.00 91.38 96 CYS A CA 1
ATOM 787 C C . CYS A 1 96 ? -1.788 -4.106 -5.556 1.00 91.38 96 CYS A C 1
ATOM 789 O O . CYS A 1 96 ? -2.812 -3.549 -5.939 1.00 91.38 96 CYS A O 1
ATOM 791 N N . MET A 1 97 ? -0.683 -4.122 -6.306 1.00 89.81 97 MET A N 1
ATOM 792 C CA . MET A 1 97 ? -0.592 -3.465 -7.608 1.00 89.81 97 MET A CA 1
ATOM 793 C C . MET A 1 97 ? -0.792 -4.419 -8.791 1.00 89.81 97 MET A C 1
ATOM 795 O O . MET A 1 97 ? -0.735 -3.951 -9.928 1.00 89.81 97 MET A O 1
ATOM 799 N N . GLU A 1 98 ? -0.994 -5.729 -8.593 1.00 86.50 98 GLU A N 1
ATOM 800 C CA . GLU A 1 98 ? -1.080 -6.687 -9.712 1.00 86.50 98 GLU A CA 1
ATOM 801 C C . GLU A 1 98 ? -2.267 -6.389 -10.650 1.00 86.50 98 GLU A C 1
ATOM 803 O O . GLU A 1 98 ? -2.117 -6.476 -11.872 1.00 86.50 98 GLU A O 1
ATOM 808 N N . GLU A 1 99 ? -3.410 -5.971 -10.100 1.00 85.38 99 GLU A N 1
ATOM 809 C CA . GLU A 1 99 ? -4.651 -5.713 -10.851 1.00 85.38 99 GLU A CA 1
ATOM 810 C C . GLU A 1 99 ? -4.884 -4.218 -11.164 1.00 85.38 99 GLU A C 1
ATOM 812 O O . GLU A 1 99 ? -5.857 -3.852 -11.832 1.00 85.38 99 GLU A O 1
ATOM 817 N N . GLU A 1 100 ? -3.967 -3.341 -10.745 1.00 88.00 100 GLU A N 1
ATOM 818 C CA . GLU A 1 100 ? -4.108 -1.895 -10.912 1.00 88.00 100 GLU A CA 1
ATOM 819 C C . GLU A 1 100 ? -3.727 -1.400 -12.323 1.00 88.00 100 GLU A C 1
ATOM 821 O O . GLU A 1 100 ? -2.877 -1.984 -13.011 1.00 88.00 100 GLU A O 1
ATOM 826 N N . PRO A 1 101 ? -4.307 -0.277 -12.794 1.00 88.56 101 PRO A N 1
ATOM 827 C CA . PRO A 1 101 ? -3.929 0.325 -14.068 1.00 88.56 101 PRO A CA 1
ATOM 828 C C . PRO A 1 101 ? -2.441 0.686 -14.121 1.00 88.56 101 PRO A C 1
ATOM 830 O O . PRO A 1 101 ? -1.879 1.200 -13.158 1.00 88.56 101 PRO A O 1
ATOM 833 N N . GLN A 1 102 ? -1.816 0.514 -15.290 1.00 87.62 102 GLN A N 1
ATOM 834 C CA . GLN A 1 102 ? -0.382 0.773 -15.493 1.00 87.62 102 GLN A CA 1
ATOM 835 C C . GLN A 1 102 ? 0.072 2.163 -15.003 1.00 87.62 102 GLN A C 1
ATOM 837 O O . GLN A 1 102 ? 1.164 2.284 -14.447 1.00 87.62 102 GLN A O 1
ATOM 842 N N . GLU A 1 103 ? -0.738 3.204 -15.226 1.00 87.56 103 GLU A N 1
ATOM 843 C CA . GLU A 1 103 ? -0.422 4.570 -14.785 1.00 87.56 103 GLU A CA 1
ATOM 844 C C . GLU A 1 103 ? -0.306 4.641 -13.254 1.00 87.56 103 GLU A C 1
ATOM 846 O O . GLU A 1 103 ? 0.725 5.087 -12.760 1.00 87.56 103 GLU A O 1
ATOM 851 N N . LEU A 1 104 ? -1.280 4.090 -12.516 1.00 88.94 104 LEU A N 1
ATOM 852 C CA . LEU A 1 104 ? -1.233 4.050 -11.051 1.00 88.94 104 LEU A CA 1
ATOM 853 C C . LEU A 1 104 ? -0.099 3.153 -10.539 1.00 88.94 104 LEU A C 1
ATOM 855 O O . LEU A 1 104 ? 0.613 3.531 -9.618 1.00 88.94 104 LEU A O 1
ATOM 859 N N . ARG A 1 105 ? 0.127 1.989 -11.166 1.00 89.94 105 ARG A N 1
ATOM 860 C CA . ARG A 1 105 ? 1.268 1.112 -10.832 1.00 89.94 105 ARG A CA 1
ATOM 861 C C . ARG A 1 105 ? 2.594 1.853 -10.903 1.00 89.94 105 ARG A C 1
ATOM 863 O O . ARG A 1 105 ? 3.437 1.679 -10.033 1.00 89.94 105 ARG A O 1
ATOM 870 N N . THR A 1 106 ? 2.779 2.661 -11.942 1.00 89.69 106 THR A N 1
ATOM 871 C CA . THR A 1 106 ? 4.008 3.435 -12.135 1.00 89.69 106 THR A CA 1
ATOM 872 C C . THR A 1 106 ? 4.142 4.517 -11.068 1.00 89.69 106 THR A C 1
ATOM 874 O O . THR A 1 106 ? 5.201 4.623 -10.460 1.00 89.69 106 THR A O 1
ATOM 877 N N . GLU A 1 107 ? 3.071 5.272 -10.818 1.00 90.25 107 GLU A N 1
ATOM 878 C CA . GLU A 1 107 ? 3.012 6.321 -9.793 1.00 90.25 107 GLU A CA 1
ATOM 879 C C . GLU A 1 107 ? 3.370 5.768 -8.407 1.00 90.25 107 GLU A C 1
ATOM 881 O O . GLU A 1 107 ? 4.373 6.177 -7.827 1.00 90.25 107 GLU A O 1
ATOM 886 N N . VAL A 1 108 ? 2.651 4.742 -7.948 1.00 90.81 108 VAL A N 1
ATOM 887 C CA . VAL A 1 108 ? 2.863 4.101 -6.642 1.00 90.81 108 VAL A CA 1
ATOM 888 C C . VAL A 1 108 ? 4.278 3.544 -6.495 1.00 90.81 108 VAL A C 1
ATOM 890 O O . VAL A 1 108 ? 4.953 3.800 -5.500 1.00 90.81 108 VAL A O 1
ATOM 893 N N . LEU A 1 109 ? 4.764 2.801 -7.494 1.00 90.06 109 LEU A N 1
ATOM 894 C CA . LEU A 1 109 ? 6.104 2.215 -7.444 1.00 90.06 109 LEU A CA 1
ATOM 895 C C . LEU A 1 109 ? 7.213 3.274 -7.424 1.00 90.06 109 LEU A C 1
ATOM 897 O O . LEU A 1 109 ? 8.282 3.020 -6.866 1.00 90.06 109 LEU A O 1
ATOM 901 N N . CYS A 1 110 ? 6.999 4.431 -8.052 1.00 89.06 110 CYS A N 1
ATOM 902 C CA . CYS A 1 110 ? 7.963 5.522 -8.025 1.00 89.06 110 CYS A CA 1
ATOM 903 C C . CYS A 1 110 ? 7.908 6.305 -6.707 1.00 89.06 110 CYS A C 1
ATOM 905 O O . CYS A 1 110 ? 8.971 6.614 -6.171 1.00 89.06 110 CYS A O 1
ATOM 907 N N . GLU A 1 111 ? 6.711 6.606 -6.197 1.00 90.19 111 GLU A N 1
ATOM 908 C CA . GLU A 1 111 ? 6.513 7.395 -4.974 1.00 90.19 111 GLU A CA 1
ATOM 909 C C . GLU A 1 111 ? 6.929 6.618 -3.721 1.00 90.19 111 GLU A C 1
ATOM 911 O O . GLU A 1 111 ? 7.797 7.078 -2.981 1.00 90.19 111 GLU A O 1
ATOM 916 N N . CYS A 1 112 ? 6.449 5.384 -3.529 1.00 88.62 112 CYS A N 1
ATOM 917 C CA . CYS A 1 112 ? 6.757 4.609 -2.315 1.00 88.62 112 CYS A CA 1
ATOM 918 C C . CYS A 1 112 ? 8.232 4.187 -2.204 1.00 88.62 112 CYS A C 1
ATOM 920 O O . CYS A 1 112 ? 8.662 3.661 -1.175 1.00 88.62 112 CYS A O 1
ATOM 922 N N . MET A 1 113 ? 9.011 4.380 -3.271 1.00 86.94 113 MET A N 1
ATOM 923 C CA . MET A 1 113 ? 10.426 4.023 -3.356 1.00 86.94 113 MET A CA 1
ATOM 924 C C . MET A 1 113 ? 11.334 5.247 -3.545 1.00 86.94 113 MET A C 1
ATOM 926 O O . MET A 1 113 ? 12.540 5.084 -3.760 1.00 86.94 113 MET A O 1
ATOM 930 N N . GLU A 1 114 ? 10.798 6.470 -3.496 1.00 85.69 114 GLU A N 1
ATOM 931 C CA . GLU A 1 114 ? 11.552 7.694 -3.791 1.00 85.69 114 GLU A CA 1
ATOM 932 C C . GLU A 1 114 ? 12.747 7.888 -2.841 1.00 85.69 114 GLU A C 1
ATOM 934 O O . GLU A 1 114 ? 13.875 8.132 -3.296 1.00 85.69 114 GLU A O 1
ATOM 939 N N . GLU A 1 115 ? 12.513 7.679 -1.544 1.00 84.06 115 GLU A N 1
ATOM 940 C CA . GLU A 1 115 ? 13.499 7.822 -0.464 1.00 84.06 115 GLU A CA 1
ATOM 941 C C . GLU A 1 115 ? 14.383 6.569 -0.279 1.00 84.06 115 GLU A C 1
ATOM 943 O O . GLU A 1 115 ? 15.382 6.592 0.445 1.00 84.06 115 GLU A O 1
ATOM 948 N N . GLU A 1 116 ? 14.092 5.477 -0.994 1.00 85.50 116 GLU A N 1
ATOM 949 C CA . GLU A 1 116 ? 14.832 4.222 -0.857 1.00 85.50 116 GLU A CA 1
ATOM 950 C C . GLU A 1 116 ? 16.181 4.226 -1.602 1.00 85.50 116 GLU A C 1
ATOM 952 O O . GLU A 1 116 ? 16.340 4.842 -2.668 1.00 85.50 116 GLU A O 1
ATOM 957 N N . PRO A 1 117 ? 17.195 3.482 -1.125 1.00 86.19 117 PRO A N 1
ATOM 958 C CA . PRO A 1 117 ? 18.433 3.263 -1.863 1.00 86.19 117 PRO A CA 1
ATOM 959 C C . PRO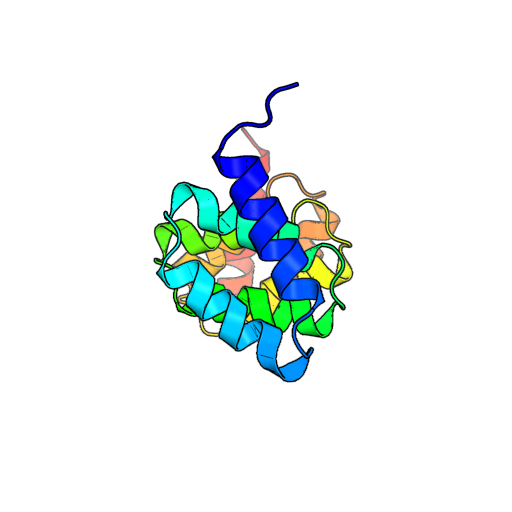 A 1 117 ? 18.180 2.714 -3.273 1.00 86.19 117 PRO A C 1
ATOM 961 O O . PRO A 1 117 ? 17.365 1.819 -3.473 1.00 86.19 117 PRO A O 1
ATOM 964 N N . GLN A 1 118 ? 18.950 3.187 -4.259 1.00 86.62 118 GLN A N 1
ATOM 965 C CA . GLN A 1 118 ? 18.832 2.768 -5.667 1.00 86.62 118 GLN A CA 1
ATOM 966 C C . GLN A 1 118 ? 18.805 1.240 -5.868 1.00 86.62 118 GLN A C 1
ATOM 968 O O . GLN A 1 118 ? 18.109 0.749 -6.759 1.00 86.62 118 GLN A O 1
ATOM 973 N N . GLU A 1 119 ? 19.594 0.496 -5.087 1.00 86.12 119 GLU A N 1
ATOM 974 C CA . GLU A 1 119 ? 19.636 -0.969 -5.157 1.00 86.12 119 GLU A CA 1
ATOM 975 C C . GLU A 1 119 ? 18.276 -1.579 -4.797 1.00 86.12 119 GLU A C 1
ATOM 977 O O . GLU A 1 119 ? 17.762 -2.377 -5.579 1.00 86.12 119 GLU A O 1
ATOM 982 N N . LEU A 1 120 ? 17.653 -1.108 -3.709 1.00 85.44 120 LEU A N 1
ATOM 983 C CA . LEU A 1 120 ? 16.333 -1.561 -3.264 1.00 85.44 120 LEU A CA 1
ATOM 984 C C . LEU A 1 120 ? 15.241 -1.196 -4.267 1.00 85.44 120 LEU A C 1
ATOM 986 O O . LEU A 1 120 ? 14.449 -2.054 -4.641 1.00 85.44 120 LEU A O 1
ATOM 990 N N . ARG A 1 121 ? 15.243 0.033 -4.800 1.00 87.12 121 ARG A N 1
ATOM 991 C CA . ARG A 1 121 ? 14.286 0.412 -5.859 1.00 87.12 121 ARG A CA 1
ATOM 992 C C . ARG A 1 121 ? 14.375 -0.513 -7.055 1.00 87.12 121 ARG A C 1
ATOM 994 O O . ARG A 1 121 ? 13.364 -0.950 -7.582 1.00 87.12 121 ARG A O 1
ATOM 1001 N N . THR A 1 122 ? 15.597 -0.786 -7.510 1.00 87.75 122 THR A N 1
ATOM 1002 C CA . THR A 1 122 ? 15.805 -1.622 -8.694 1.00 87.75 122 THR A CA 1
ATOM 1003 C C . THR A 1 122 ? 15.302 -3.039 -8.445 1.00 87.75 122 THR A C 1
ATOM 1005 O O . THR A 1 122 ? 14.695 -3.616 -9.343 1.00 87.75 122 THR A O 1
ATOM 1008 N N . GLU A 1 123 ? 15.544 -3.585 -7.252 1.00 89.31 123 GLU A N 1
ATOM 1009 C CA . GLU A 1 123 ? 15.055 -4.901 -6.839 1.00 89.31 123 GLU A CA 1
ATOM 1010 C C . GLU A 1 123 ? 13.521 -4.952 -6.848 1.00 89.31 123 GLU A C 1
ATOM 1012 O O . GLU A 1 123 ? 12.960 -5.720 -7.631 1.00 89.31 123 GLU A O 1
ATOM 1017 N N . VAL A 1 124 ? 12.857 -4.060 -6.105 1.00 89.69 124 VAL A N 1
ATOM 1018 C CA . VAL A 1 124 ? 11.385 -3.988 -6.016 1.00 89.69 124 VAL A CA 1
ATOM 1019 C C . VAL A 1 124 ? 10.747 -3.779 -7.390 1.00 89.69 124 VAL A C 1
ATOM 1021 O O . VAL A 1 124 ? 9.849 -4.517 -7.784 1.00 89.69 124 VAL A O 1
ATOM 1024 N N . LEU A 1 125 ? 11.251 -2.824 -8.178 1.00 89.31 125 LEU A N 1
ATOM 1025 C CA . LEU A 1 125 ? 10.734 -2.546 -9.522 1.00 89.31 125 LEU A CA 1
ATOM 1026 C C . LEU A 1 125 ? 10.905 -3.738 -10.469 1.00 89.31 125 LEU A C 1
ATOM 1028 O O . LEU A 1 125 ? 10.051 -3.973 -11.324 1.00 89.31 125 LEU A O 1
ATOM 1032 N N . CYS A 1 126 ? 12.004 -4.489 -10.355 1.00 88.12 126 CYS A N 1
ATOM 1033 C CA . CYS A 1 126 ? 12.195 -5.695 -11.157 1.00 88.12 126 CYS A CA 1
ATOM 1034 C C . CYS A 1 126 ? 11.225 -6.806 -10.753 1.00 88.12 126 CYS A C 1
ATOM 1036 O O . CYS A 1 126 ? 10.737 -7.510 -11.639 1.00 88.12 126 CYS A O 1
ATOM 1038 N N . GLU A 1 127 ? 10.966 -6.955 -9.454 1.00 91.25 127 GLU A N 1
ATOM 1039 C CA . GLU A 1 127 ? 10.074 -7.972 -8.903 1.00 91.25 127 GLU A CA 1
ATOM 1040 C C . GLU A 1 127 ? 8.613 -7.685 -9.258 1.00 91.25 127 GLU A C 1
ATOM 1042 O O . GLU A 1 127 ? 7.984 -8.479 -9.961 1.00 91.25 127 GLU A O 1
ATOM 1047 N N . CYS A 1 128 ? 8.102 -6.499 -8.920 1.00 90.06 128 CYS A N 1
ATOM 1048 C CA . CYS A 1 128 ? 6.697 -6.159 -9.155 1.00 90.06 128 CYS A CA 1
ATOM 1049 C C . CYS A 1 128 ? 6.345 -6.088 -10.644 1.00 90.06 128 CYS A C 1
ATOM 1051 O O . CYS A 1 128 ? 5.193 -6.273 -11.035 1.00 90.06 128 CYS A O 1
ATOM 1053 N N . MET A 1 129 ? 7.338 -5.862 -11.507 1.00 88.75 129 MET A N 1
ATOM 1054 C CA . MET A 1 129 ? 7.140 -5.799 -12.950 1.00 88.75 129 MET A CA 1
ATOM 1055 C C . MET A 1 129 ? 7.597 -7.070 -13.678 1.00 88.75 129 MET A C 1
ATOM 1057 O O . MET A 1 129 ? 7.668 -7.062 -14.907 1.00 88.75 129 MET A O 1
ATOM 1061 N N . GLU A 1 130 ? 7.919 -8.175 -12.994 1.00 88.62 130 GLU A N 1
ATOM 1062 C CA . GLU A 1 130 ? 8.507 -9.367 -13.632 1.00 88.62 130 GLU A CA 1
ATOM 1063 C C . GLU A 1 130 ? 7.654 -9.890 -14.806 1.00 88.62 130 GLU A C 1
ATOM 1065 O O . GLU A 1 130 ? 8.192 -10.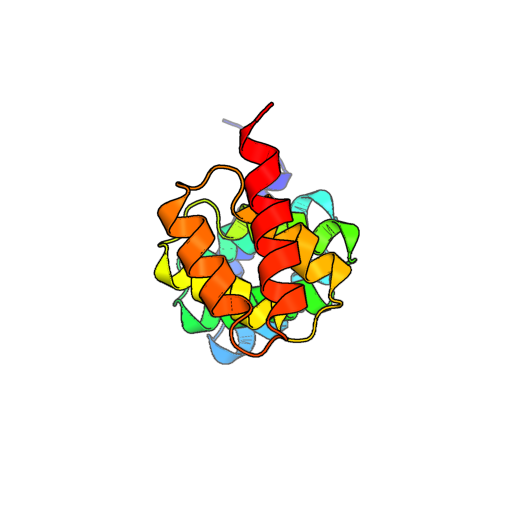242 -15.866 1.00 88.62 130 GLU A O 1
ATOM 1070 N N . LYS A 1 131 ? 6.326 -9.883 -14.632 1.00 87.06 131 LYS A N 1
ATOM 1071 C CA . LYS A 1 131 ? 5.332 -10.344 -15.616 1.00 87.06 131 LYS A CA 1
ATOM 1072 C C . LYS A 1 131 ? 5.100 -9.347 -16.766 1.00 87.06 131 LYS A C 1
ATOM 1074 O O . LYS A 1 131 ? 4.510 -9.725 -17.780 1.00 87.06 131 LYS A O 1
ATOM 1079 N N . GLU A 1 132 ? 5.594 -8.114 -16.652 1.00 88.62 132 GLU A N 1
ATOM 1080 C CA . GLU A 1 132 ? 5.369 -7.044 -17.626 1.00 88.62 132 GLU A CA 1
ATOM 1081 C C . GLU A 1 132 ? 6.322 -7.105 -18.837 1.00 88.62 132 GLU A C 1
ATOM 1083 O O . GLU A 1 132 ? 7.464 -7.585 -18.750 1.00 88.62 132 GLU A O 1
ATOM 1088 N N . PRO A 1 133 ? 5.901 -6.577 -20.003 1.00 90.56 133 PRO A N 1
ATOM 1089 C CA . PRO A 1 133 ? 6.766 -6.399 -21.161 1.00 90.56 133 PRO A CA 1
ATOM 1090 C C . PRO A 1 133 ? 8.064 -5.652 -20.827 1.00 90.56 133 PRO A C 1
ATOM 1092 O O . PRO A 1 133 ? 8.078 -4.664 -20.097 1.00 90.56 133 PRO A O 1
ATOM 1095 N N . GLN A 1 134 ? 9.174 -6.069 -21.447 1.00 90.19 134 GLN A N 1
ATOM 1096 C CA . GLN A 1 134 ? 10.490 -5.452 -21.231 1.00 90.19 134 GLN A CA 1
ATOM 1097 C C . GLN A 1 134 ? 10.502 -3.936 -21.494 1.00 90.19 134 GLN A C 1
ATOM 1099 O O . GLN A 1 134 ? 11.227 -3.210 -20.814 1.00 90.19 134 GLN A O 1
ATOM 1104 N N . GLU A 1 135 ? 9.735 -3.473 -22.482 1.00 89.56 135 GLU A N 1
ATOM 1105 C CA . GLU A 1 135 ? 9.615 -2.051 -22.816 1.00 89.56 135 GLU A CA 1
ATOM 1106 C C . GLU A 1 135 ? 9.017 -1.265 -21.641 1.00 89.56 135 GLU A C 1
ATOM 1108 O O . GLU A 1 135 ? 9.649 -0.309 -21.197 1.00 89.56 135 GLU A O 1
ATOM 1113 N N . LEU A 1 136 ? 7.907 -1.746 -21.063 1.00 87.94 136 LEU A N 1
ATOM 1114 C CA . LEU A 1 136 ? 7.269 -1.139 -19.889 1.00 87.94 136 LEU A CA 1
ATOM 1115 C C . LEU A 1 136 ? 8.181 -1.168 -18.663 1.00 87.94 136 LEU A C 1
ATOM 1117 O O . LEU A 1 136 ? 8.370 -0.145 -18.017 1.00 87.94 136 LEU A O 1
ATOM 1121 N N . ARG A 1 137 ? 8.836 -2.303 -18.386 1.00 89.69 137 ARG A N 1
ATOM 1122 C CA . ARG A 1 137 ? 9.820 -2.386 -17.291 1.00 89.69 137 ARG A CA 1
ATOM 1123 C C . ARG A 1 137 ? 10.902 -1.322 -17.405 1.00 89.69 137 ARG A C 1
ATOM 1125 O O . ARG A 1 137 ? 11.276 -0.701 -16.419 1.00 89.69 137 ARG A O 1
ATOM 1132 N N . THR A 1 138 ? 11.431 -1.141 -18.614 1.00 88.88 138 THR A N 1
ATOM 1133 C CA . THR A 1 138 ? 12.501 -0.171 -18.863 1.00 88.88 138 THR A CA 1
ATOM 1134 C C . THR A 1 138 ? 11.988 1.254 -18.701 1.00 88.88 138 THR A C 1
ATOM 1136 O O . THR A 1 138 ? 12.714 2.089 -18.172 1.00 88.88 138 THR A O 1
ATOM 1139 N N . GLU A 1 139 ? 10.764 1.531 -19.152 1.00 90.12 139 GLU A N 1
ATOM 1140 C CA . GLU A 1 139 ? 10.108 2.829 -19.004 1.00 90.12 139 GLU A CA 1
ATOM 1141 C C . GLU A 1 139 ? 9.920 3.196 -17.531 1.00 90.12 139 GLU A C 1
ATOM 1143 O O . GLU A 1 139 ? 10.481 4.206 -17.111 1.00 90.12 139 GLU A O 1
ATOM 1148 N N . VAL A 1 140 ? 9.275 2.329 -16.743 1.00 89.38 140 VAL A N 1
ATOM 1149 C CA . VAL A 1 140 ? 9.044 2.535 -15.302 1.00 89.38 140 VAL A CA 1
ATOM 1150 C C . VAL A 1 140 ? 10.363 2.669 -14.541 1.00 89.38 140 VAL A C 1
ATOM 1152 O O . VAL A 1 140 ? 10.554 3.636 -13.811 1.00 89.38 140 VAL A O 1
ATOM 1155 N N . LEU A 1 141 ? 11.334 1.774 -14.773 1.00 87.69 141 LEU A N 1
ATOM 1156 C CA . LEU A 1 141 ? 12.667 1.896 -14.169 1.00 87.69 141 LEU A CA 1
ATOM 1157 C C . LEU A 1 141 ? 13.316 3.240 -14.512 1.00 87.69 141 LEU A C 1
ATOM 1159 O O 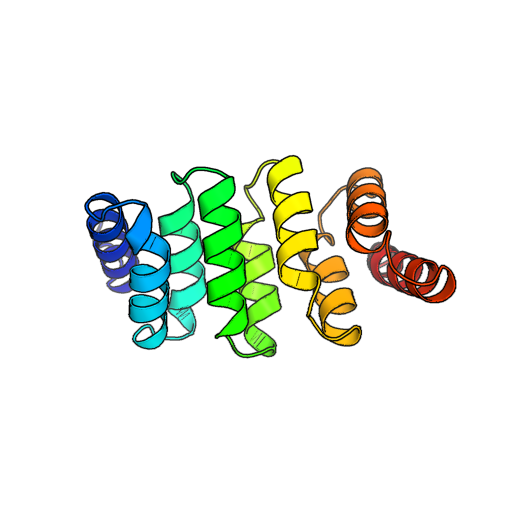. LEU A 1 141 ? 13.916 3.876 -13.655 1.00 87.69 141 LEU A O 1
ATOM 1163 N N . CYS A 1 142 ? 13.223 3.689 -15.765 1.00 87.69 142 CYS A N 1
ATOM 1164 C CA . CYS A 1 142 ? 13.784 4.975 -16.167 1.00 87.69 142 CYS A CA 1
ATOM 1165 C C . CYS A 1 142 ? 13.016 6.160 -15.571 1.00 87.69 142 CYS A C 1
ATOM 1167 O O . CYS A 1 142 ? 13.613 7.217 -15.404 1.00 87.69 142 CYS A O 1
ATOM 1169 N N . GLU A 1 143 ? 11.717 6.030 -15.321 1.00 88.31 143 GLU A N 1
ATOM 1170 C CA . GLU A 1 143 ? 10.880 7.054 -14.699 1.00 88.31 143 GLU A CA 1
ATOM 1171 C C . GLU A 1 143 ? 11.197 7.197 -13.212 1.00 88.31 143 GLU A C 1
ATOM 1173 O O . GLU A 1 143 ? 11.679 8.255 -12.807 1.00 88.31 143 GLU A O 1
ATOM 1178 N N . CYS A 1 144 ? 11.096 6.115 -12.440 1.00 86.25 144 CYS A N 1
ATOM 1179 C CA . CYS A 1 144 ? 11.357 6.140 -11.000 1.00 86.25 144 CYS A CA 1
ATOM 1180 C C . CYS A 1 144 ? 12.817 6.495 -10.664 1.00 86.25 144 CYS A C 1
ATOM 1182 O O . CYS A 1 144 ? 13.116 7.012 -9.590 1.00 86.25 144 CYS A O 1
ATOM 1184 N N . MET A 1 145 ? 13.750 6.259 -11.595 1.00 82.31 145 MET A N 1
ATOM 1185 C CA . MET A 1 145 ? 15.158 6.632 -11.436 1.00 82.31 145 MET A CA 1
ATOM 1186 C C . MET A 1 145 ? 15.481 8.080 -11.843 1.00 82.31 145 MET A C 1
ATOM 1188 O O . MET A 1 145 ? 16.561 8.561 -11.509 1.00 82.31 145 MET A O 1
ATOM 1192 N N . LYS A 1 146 ? 14.603 8.796 -12.562 1.00 78.69 146 LYS A N 1
ATOM 1193 C CA . LYS A 1 146 ? 14.834 10.215 -12.921 1.00 78.69 146 LYS A CA 1
ATOM 1194 C C . LYS A 1 146 ? 14.615 11.164 -11.748 1.00 78.69 146 LYS A C 1
ATOM 1196 O O . LYS A 1 146 ? 15.256 12.212 -11.710 1.00 78.69 146 LYS A O 1
ATOM 1201 N N . ASN A 1 147 ? 13.754 10.799 -10.801 1.00 60.66 147 ASN A N 1
ATOM 1202 C CA . ASN A 1 147 ? 13.439 11.639 -9.640 1.00 60.66 147 ASN A CA 1
ATOM 1203 C C . ASN A 1 147 ? 14.649 11.839 -8.698 1.00 60.66 147 ASN A C 1
ATOM 1205 O O . ASN A 1 147 ? 14.642 12.738 -7.873 1.00 60.66 147 ASN A O 1
ATOM 1209 N N . LEU A 1 148 ? 15.745 11.093 -8.901 1.00 54.75 148 LEU A N 1
ATOM 1210 C CA . LEU A 1 148 ? 17.026 11.216 -8.187 1.00 54.75 148 LEU A CA 1
ATOM 1211 C C . LEU A 1 148 ? 17.862 12.470 -8.520 1.00 54.75 148 LEU A C 1
ATOM 1213 O O . LEU A 1 148 ? 18.852 12.727 -7.834 1.00 54.75 148 LEU A O 1
ATOM 1217 N N . GLU A 1 149 ? 17.560 13.194 -9.605 1.00 51.31 149 GLU A N 1
ATOM 1218 C CA . GLU A 1 149 ? 18.440 14.260 -10.126 1.00 51.31 149 GLU A CA 1
ATOM 1219 C C . GLU A 1 149 ? 18.003 15.706 -9.800 1.00 51.31 149 GLU A C 1
ATOM 1221 O O . GLU A 1 149 ? 18.660 16.642 -10.272 1.00 51.31 149 GLU A O 1
ATOM 1226 N N . ASN A 1 150 ? 16.961 15.918 -8.986 1.00 45.16 150 ASN A N 1
ATOM 1227 C CA . ASN A 1 150 ? 16.566 17.251 -8.485 1.00 45.16 150 ASN A CA 1
ATOM 1228 C C . ASN A 1 150 ? 16.862 17.427 -6.993 1.00 45.16 150 ASN A C 1
ATOM 1230 O 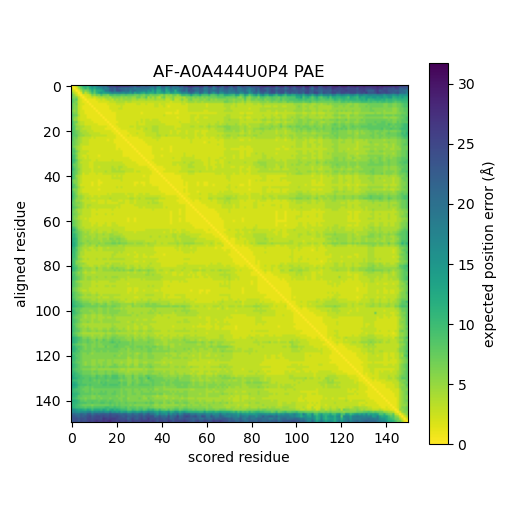O . ASN A 1 150 ? 17.103 18.596 -6.602 1.00 45.16 150 ASN A O 1
#

Sequence (150 aa):
MEEEPQELRTEVICECMKEEPRELRTEVLCEVMEEEPQELRTEVLCECMEEEPQELRTEVICEVMEEEPQELRTEVLCECMEEEPQELRTEVLCECMEEEPQELRTEVLCECMEEEPQELRTEVLCECMEKEPQELRTEVLCECMKNLEN

pLDDT: mean 87.99, std 8.42, range [45.16, 94.44]